Protein AF-A0A8G1VIS2-F1 (afdb_monomer)

Foldseek 3Di:
DWWWDDPPPVDPDPTGDWLDWFWDWDADPPRDIDIDTWWFAGPTPRDTTDTPDPPVVVVVVVVVVSCVVVVNDDDDDDDDPVSVPDDDDLVGTPCNVVVRGPPVDPPPDDDDD

Secondary structure (DSSP, 8-state)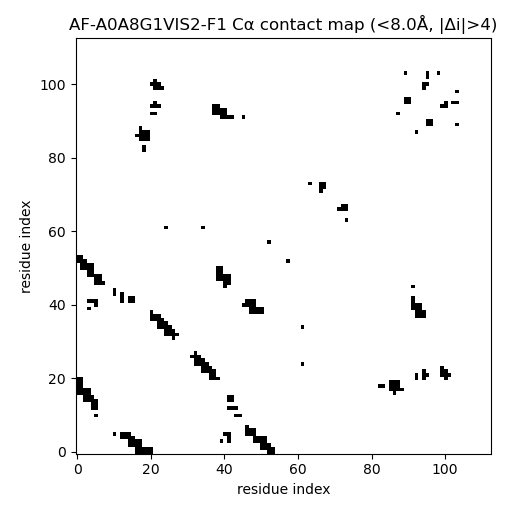:
-EEE----TT-----EEES---EEEEE-GGG-EEEEEPPEE-TTT--EE-EEE-HHHHHHHHHHHHHHHTT---PPP---GGGSS----TTTBHHHHTT--TTSS--------

Sequence (113 aa):
MGRFVCSNDSCTSTGWTSKKIAITIRLYPRDEYNARVYHQRCKKCNSLSRPFLDEDSYAERIAYRLKKWYGVDVERPVYDERKRTKPHNRELCEGCRAGRCSFAEVWDEDDNW

InterPro domains:
  IPR027377 ZAR1/RTP1-5-like, 3CxxC-type zinc finger [PF13695] (1-99)
  IPR027377 ZAR1/RTP1-5-like, 3CxxC-type zinc finger [SM01328] (1-99)

Solvent-accessible surface area (backbone atoms only — not comparable to full-atom values): 7069 Å² total; per-residue (Å²): 96,34,39,31,49,54,75,48,89,90,51,92,58,91,45,54,65,28,55,60,70,31,62,51,75,49,80,47,84,91,83,40,69,49,76,50,72,42,42,33,37,31,93,82,77,61,46,76,14,65,59,51,62,54,61,66,68,50,51,51,54,51,50,53,52,51,39,52,74,72,68,48,90,69,84,79,82,88,68,70,67,87,61,68,81,63,48,63,60,59,93,38,24,49,20,41,75,67,73,56,26,92,71,76,72,70,67,96,69,88,82,92,129

Nearest PDB structures (foldseek):
  2czo-assembly1_A  TM=2.745E-01  e=2.270E+00  Saccharomyces cerevisiae
  5i7l-assembly3_A  TM=2.816E-01  e=5.833E+00  Homo sapiens
  5i7k-assembly3_A  TM=3.052E-01  e=6.187E+00  Homo sapiens
  3tw8-assembly1_A  TM=2.824E-01  e=9.917E+00  Homo sapiens

Mean predicted aligned error: 7.77 Å

Organism: NCBI:txid1448313

Radius of gyration: 15.79 Å; Cα contacts (8 Å, |Δi|>4): 164; chains: 1; bounding box: 41×28×39 Å

Structure (mmCIF, N/CA/C/O backbone):
data_AF-A0A8G1VIS2-F1
#
_entry.id   AF-A0A8G1VIS2-F1
#
loop_
_atom_site.group_PDB
_atom_site.id
_atom_site.type_symbol
_atom_site.label_atom_id
_atom_site.label_alt_id
_atom_site.label_comp_id
_atom_site.label_asym_id
_atom_site.label_entity_id
_atom_site.label_seq_id
_atom_site.pdbx_PDB_ins_code
_atom_site.Cartn_x
_atom_site.Cartn_y
_atom_site.Cartn_z
_atom_site.occupancy
_atom_site.B_iso_or_equiv
_atom_site.auth_seq_id
_atom_site.auth_comp_id
_atom_site.auth_asym_id
_atom_site.auth_atom_id
_atom_site.pdbx_PDB_model_n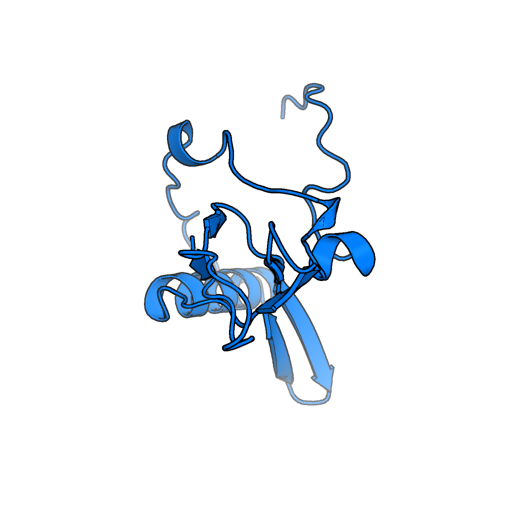um
ATOM 1 N N . MET A 1 1 ? 1.834 7.296 -0.339 1.00 75.44 1 MET A N 1
ATOM 2 C CA . MET A 1 1 ? 2.170 6.769 -1.695 1.00 75.44 1 MET A CA 1
ATOM 3 C C . MET A 1 1 ? 3.097 5.568 -1.528 1.00 75.44 1 MET A C 1
ATOM 5 O O . MET A 1 1 ? 3.396 5.244 -0.390 1.00 75.44 1 MET A O 1
ATOM 9 N N . GLY A 1 2 ? 3.540 4.885 -2.582 1.00 79.69 2 GLY A N 1
ATOM 10 C CA . GLY A 1 2 ? 4.661 3.949 -2.430 1.00 79.69 2 GLY A CA 1
ATOM 11 C C . GLY A 1 2 ? 5.383 3.642 -3.733 1.00 79.69 2 GLY A C 1
ATOM 12 O O . GLY A 1 2 ? 4.818 3.776 -4.824 1.00 79.69 2 GLY A O 1
ATOM 13 N N . ARG A 1 3 ? 6.654 3.267 -3.601 1.00 86.31 3 ARG A N 1
ATOM 14 C CA . ARG A 1 3 ? 7.540 2.880 -4.700 1.00 86.31 3 ARG A CA 1
ATOM 15 C C . ARG A 1 3 ? 7.685 1.364 -4.706 1.00 86.31 3 ARG A C 1
ATOM 17 O O . ARG A 1 3 ? 7.833 0.756 -3.662 1.00 86.31 3 ARG A O 1
ATOM 24 N N . PHE A 1 4 ? 7.658 0.755 -5.878 1.00 85.25 4 PHE A N 1
ATOM 25 C CA . PHE A 1 4 ? 7.736 -0.689 -6.061 1.00 85.25 4 PHE A CA 1
ATOM 26 C C . PHE A 1 4 ? 9.000 -1.008 -6.824 1.00 85.25 4 PHE A C 1
ATOM 28 O O . PHE A 1 4 ? 9.162 -0.545 -7.953 1.00 85.25 4 PHE A O 1
ATOM 35 N N . VAL A 1 5 ? 9.885 -1.780 -6.204 1.00 86.75 5 VAL A N 1
ATOM 36 C CA . VAL A 1 5 ? 11.123 -2.254 -6.823 1.00 86.75 5 VAL A CA 1
ATOM 37 C C . VAL A 1 5 ? 10.959 -3.733 -7.126 1.00 86.75 5 VAL A C 1
ATOM 39 O O . VAL A 1 5 ? 10.506 -4.513 -6.286 1.00 86.75 5 VAL A O 1
ATOM 42 N N . CYS A 1 6 ? 11.256 -4.111 -8.363 1.00 89.25 6 CYS A N 1
ATOM 43 C CA . CYS A 1 6 ? 11.199 -5.502 -8.775 1.00 89.25 6 CYS A CA 1
ATOM 44 C C . CYS A 1 6 ? 12.303 -6.283 -8.055 1.00 89.25 6 CYS A C 1
ATOM 46 O O . CYS A 1 6 ? 13.463 -5.921 -8.182 1.00 89.25 6 CYS A O 1
ATOM 48 N N . SER A 1 7 ? 11.950 -7.344 -7.331 1.00 87.69 7 SER A N 1
ATOM 49 C CA . SER A 1 7 ? 12.916 -8.215 -6.643 1.00 87.69 7 SER A CA 1
ATOM 50 C C . SER A 1 7 ? 13.420 -9.368 -7.517 1.00 87.69 7 SER A C 1
ATOM 52 O O . SER A 1 7 ? 14.038 -10.295 -7.014 1.00 87.69 7 SER A O 1
ATOM 54 N N . ASN A 1 8 ? 13.063 -9.380 -8.803 1.00 88.88 8 ASN A N 1
ATOM 55 C CA . ASN A 1 8 ? 13.573 -10.355 -9.758 1.00 88.88 8 ASN A CA 1
ATOM 56 C C . ASN A 1 8 ? 14.858 -9.802 -10.380 1.00 88.88 8 ASN A C 1
ATOM 58 O O . ASN A 1 8 ? 14.775 -8.872 -11.184 1.00 88.88 8 ASN A O 1
ATOM 62 N N . ASP A 1 9 ? 16.002 -10.401 -10.053 1.00 87.81 9 ASP A N 1
ATOM 63 C CA . ASP A 1 9 ? 17.330 -9.940 -10.484 1.00 87.81 9 ASP A CA 1
ATOM 64 C C . ASP A 1 9 ? 17.535 -10.020 -12.005 1.00 87.81 9 ASP A C 1
ATOM 66 O O . ASP A 1 9 ? 18.285 -9.237 -12.582 1.00 87.81 9 ASP A O 1
ATOM 70 N N . SER A 1 10 ? 16.802 -10.904 -12.693 1.00 92.38 10 SER A N 1
ATOM 71 C CA . SER A 1 10 ? 16.808 -10.973 -14.164 1.00 92.38 10 SER A CA 1
ATOM 72 C C . SER A 1 10 ? 15.998 -9.850 -14.830 1.00 92.38 10 SER A C 1
ATOM 74 O O . SER A 1 10 ? 16.060 -9.645 -16.044 1.00 92.38 10 SER A O 1
ATOM 76 N N . CYS A 1 11 ? 15.198 -9.110 -14.057 1.00 91.81 11 CYS A N 1
ATOM 77 C CA . CYS A 1 11 ? 14.310 -8.086 -14.579 1.00 91.81 11 CYS A CA 1
ATOM 78 C C . CYS A 1 11 ? 14.967 -6.706 -14.527 1.00 91.81 11 CYS A C 1
ATOM 80 O O . CYS A 1 11 ? 15.067 -6.082 -13.478 1.00 91.81 11 CYS A O 1
ATOM 82 N N . THR A 1 12 ? 15.253 -6.136 -15.697 1.00 90.81 12 THR A N 1
ATOM 83 C CA . THR A 1 12 ? 15.854 -4.794 -15.839 1.00 90.81 12 THR A CA 1
ATOM 84 C C . THR A 1 12 ? 14.891 -3.627 -15.539 1.00 90.81 12 THR A C 1
ATOM 86 O O . THR A 1 12 ? 15.050 -2.526 -16.067 1.00 90.81 12 THR A O 1
ATOM 89 N N . SER A 1 13 ? 13.813 -3.860 -14.786 1.00 88.69 13 SER A N 1
ATOM 90 C CA . SER A 1 13 ? 12.848 -2.810 -14.448 1.00 88.69 13 SER A CA 1
ATOM 91 C C . SER A 1 13 ? 13.395 -1.945 -13.321 1.00 88.69 13 SER A C 1
ATOM 93 O O . SER A 1 13 ? 13.742 -2.452 -12.262 1.00 88.69 13 SER A O 1
ATOM 95 N N . THR A 1 14 ? 13.356 -0.627 -13.499 1.00 85.75 14 THR A N 1
ATOM 96 C CA . THR A 1 14 ? 13.724 0.363 -12.469 1.00 85.75 14 THR A CA 1
ATOM 97 C C . THR A 1 14 ? 12.661 0.530 -11.374 1.00 85.75 14 THR A C 1
ATOM 99 O O . THR A 1 14 ? 12.796 1.366 -10.474 1.00 85.75 14 THR A O 1
ATOM 102 N N . GLY A 1 15 ? 11.594 -0.274 -11.433 1.00 86.50 15 GLY A N 1
ATOM 103 C CA . GLY A 1 15 ? 10.441 -0.156 -10.560 1.00 86.50 15 GLY A CA 1
ATOM 104 C C . GLY A 1 15 ? 9.426 0.876 -11.046 1.00 86.50 15 GLY A C 1
ATOM 105 O O . GLY A 1 15 ? 9.507 1.411 -12.150 1.00 86.50 15 GLY A O 1
ATOM 106 N N . TRP A 1 16 ? 8.411 1.132 -10.228 1.00 86.50 16 TRP A N 1
ATOM 107 C CA . TRP A 1 16 ? 7.390 2.139 -10.515 1.00 86.50 16 TRP A CA 1
ATOM 108 C C . TRP A 1 16 ? 6.761 2.673 -9.232 1.00 86.50 16 TRP A C 1
ATOM 110 O O . TRP A 1 16 ? 6.841 2.048 -8.179 1.00 86.50 16 TRP A O 1
ATOM 120 N N . THR A 1 17 ? 6.136 3.842 -9.297 1.00 85.69 17 THR A N 1
ATOM 121 C CA . THR A 1 17 ? 5.434 4.439 -8.158 1.00 85.69 17 THR A CA 1
ATOM 122 C C . THR A 1 17 ? 3.929 4.269 -8.308 1.00 85.69 17 THR A C 1
ATOM 124 O O . THR A 1 17 ? 3.371 4.468 -9.387 1.00 85.69 17 THR A O 1
ATOM 127 N N . SER A 1 18 ? 3.258 3.918 -7.212 1.00 82.75 18 SER A N 1
ATOM 128 C CA . SER A 1 18 ? 1.801 3.967 -7.120 1.00 82.75 18 SER A CA 1
ATOM 129 C C . SER A 1 18 ? 1.394 5.033 -6.118 1.00 82.75 18 SER A C 1
ATOM 131 O O . SER A 1 18 ? 1.870 5.064 -4.978 1.00 82.75 18 SER A O 1
ATOM 133 N N . LYS A 1 19 ? 0.440 5.878 -6.502 1.00 79.50 19 LYS A N 1
ATOM 134 C CA . LYS A 1 19 ? -0.197 6.791 -5.546 1.00 79.50 19 LYS A CA 1
ATOM 135 C C . LYS A 1 19 ? -1.242 6.082 -4.681 1.00 79.50 19 LYS A C 1
ATOM 137 O O . LYS A 1 19 ? -1.629 6.617 -3.645 1.00 79.50 19 LYS A O 1
ATOM 142 N N . LYS A 1 20 ? -1.642 4.855 -5.044 1.00 80.25 20 LYS A N 1
ATOM 143 C CA . LYS A 1 20 ? -2.638 4.055 -4.316 1.00 80.25 20 LYS A CA 1
ATOM 144 C C . LYS A 1 20 ? -2.109 2.661 -3.983 1.00 80.25 20 LYS A C 1
ATOM 146 O O . LYS A 1 20 ? -1.709 1.902 -4.867 1.00 80.25 20 LYS A O 1
ATOM 151 N N . ILE A 1 21 ? -2.161 2.316 -2.704 1.00 82.94 21 ILE A N 1
A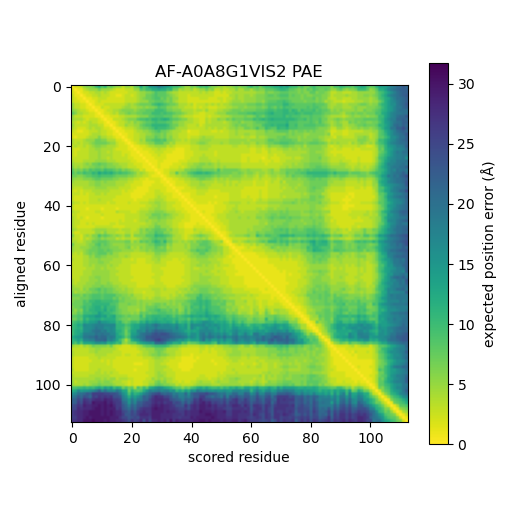TOM 152 C CA . ILE A 1 21 ? -1.864 0.977 -2.195 1.00 82.94 21 ILE A CA 1
ATOM 153 C C . ILE A 1 21 ? -3.036 0.595 -1.311 1.00 82.94 21 ILE A C 1
ATOM 155 O O . ILE A 1 21 ? -3.431 1.368 -0.434 1.00 82.94 21 ILE A O 1
ATOM 159 N N . ALA A 1 22 ? -3.642 -0.549 -1.611 1.00 88.00 22 ALA A N 1
ATOM 160 C CA . ALA A 1 22 ? -4.764 -1.040 -0.838 1.00 88.00 22 ALA A CA 1
ATOM 161 C C . ALA A 1 22 ? -4.287 -1.438 0.562 1.00 88.00 22 ALA A C 1
ATOM 163 O O . ALA A 1 22 ? -3.190 -1.978 0.728 1.00 88.00 22 ALA A O 1
ATOM 164 N N . ILE A 1 23 ? -5.135 -1.173 1.552 1.00 89.44 23 ILE A N 1
ATOM 165 C CA . ILE A 1 23 ? -4.945 -1.596 2.935 1.00 89.44 23 ILE A CA 1
ATOM 166 C C . ILE A 1 23 ? -6.260 -2.215 3.387 1.00 89.44 23 ILE A C 1
ATOM 168 O O . ILE A 1 23 ? -7.308 -1.576 3.258 1.00 89.44 23 ILE A O 1
ATOM 172 N N . THR A 1 24 ? -6.197 -3.417 3.945 1.00 91.50 24 THR A N 1
ATOM 173 C CA . THR A 1 24 ? -7.304 -4.004 4.702 1.00 91.50 24 THR A CA 1
ATOM 174 C C . THR A 1 24 ? -6.907 -4.048 6.163 1.00 91.50 24 THR A C 1
ATOM 176 O O . THR A 1 24 ? -5.840 -4.556 6.493 1.00 91.50 24 THR A O 1
ATOM 179 N N . ILE A 1 25 ? -7.774 -3.524 7.020 1.00 92.00 25 ILE A N 1
ATOM 180 C CA . ILE A 1 25 ? -7.669 -3.685 8.466 1.00 92.00 25 ILE A CA 1
ATOM 181 C C . ILE A 1 25 ? -8.717 -4.726 8.843 1.00 92.00 25 ILE A C 1
ATOM 183 O O . ILE A 1 25 ? -9.839 -4.667 8.337 1.00 92.00 25 ILE A O 1
ATOM 187 N N . ARG A 1 26 ? -8.350 -5.705 9.666 1.00 92.75 26 ARG A N 1
ATOM 188 C CA . ARG A 1 26 ? -9.290 -6.674 10.230 1.00 92.75 26 ARG A CA 1
ATOM 189 C C . ARG A 1 26 ? -9.171 -6.633 11.741 1.00 92.75 26 ARG A C 1
ATOM 191 O O . ARG A 1 26 ? -8.075 -6.822 12.261 1.00 92.75 26 ARG A O 1
ATOM 198 N N . LEU A 1 27 ? -10.300 -6.392 12.394 1.00 90.38 27 LEU A N 1
ATOM 199 C CA . LEU A 1 27 ? -10.447 -6.483 13.838 1.00 90.38 27 LEU A CA 1
ATOM 200 C C . LEU A 1 27 ? -10.777 -7.929 14.233 1.00 90.38 27 LEU A C 1
ATOM 202 O O . LEU A 1 27 ? -11.496 -8.630 13.513 1.00 90.38 27 LEU A O 1
ATOM 206 N N . TYR A 1 28 ? -10.242 -8.356 15.364 1.00 91.81 28 TYR A N 1
ATOM 207 C CA . TYR A 1 28 ? -10.464 -9.642 16.008 1.00 91.81 28 TYR A CA 1
ATOM 208 C C . TYR A 1 28 ? -11.022 -9.410 17.422 1.00 91.81 28 TYR A C 1
ATOM 210 O O . TYR A 1 28 ? -10.992 -8.281 17.919 1.00 91.81 28 TYR A O 1
ATOM 218 N N . PRO A 1 29 ? -11.557 -10.451 18.087 1.00 92.81 29 PRO A N 1
ATOM 219 C CA . PRO A 1 29 ? -11.931 -10.348 19.493 1.00 92.81 29 PRO A CA 1
ATOM 220 C C . PRO A 1 29 ? -10.772 -9.825 20.355 1.00 92.81 29 PRO A C 1
ATOM 222 O O . PRO A 1 29 ? -9.613 -10.088 20.043 1.00 92.81 29 PRO A O 1
ATOM 225 N N . ARG A 1 30 ? -11.099 -9.147 21.464 1.00 90.69 30 ARG A N 1
ATOM 226 C CA . ARG A 1 30 ? -10.135 -8.523 22.399 1.00 90.69 30 ARG A CA 1
ATOM 227 C C . ARG A 1 30 ? -9.353 -7.332 21.829 1.00 90.69 30 ARG A C 1
ATOM 229 O O . ARG A 1 30 ? -8.234 -7.081 22.262 1.00 90.69 30 ARG A O 1
ATOM 236 N N . ASP A 1 31 ? -9.941 -6.615 20.873 1.00 86.44 31 ASP A N 1
ATOM 237 C CA . ASP A 1 31 ? -9.365 -5.402 20.273 1.00 86.44 31 ASP A CA 1
ATOM 238 C C . ASP A 1 31 ? -8.013 -5.620 19.570 1.00 86.44 31 ASP A C 1
ATOM 240 O O . ASP A 1 31 ? -7.249 -4.686 19.317 1.00 86.44 31 ASP A O 1
ATOM 244 N N . GLU A 1 32 ? -7.724 -6.863 19.188 1.00 91.31 32 GLU A N 1
ATOM 245 C CA . GLU A 1 32 ? -6.572 -7.186 18.358 1.00 91.31 32 GLU A CA 1
ATOM 246 C C . GLU A 1 32 ? -6.888 -6.892 16.891 1.00 91.31 32 GLU A C 1
ATOM 248 O O . GLU A 1 32 ? -7.973 -7.195 16.393 1.00 91.31 32 GLU A O 1
ATOM 253 N N . TYR A 1 33 ? -5.936 -6.330 16.149 1.00 91.19 33 TYR A N 1
ATOM 254 C CA . TYR A 1 33 ? -6.118 -6.063 14.727 1.00 91.19 33 TYR A CA 1
ATOM 255 C C . TYR A 1 33 ? -4.891 -6.449 13.914 1.00 91.19 33 TYR A C 1
ATOM 257 O O . TYR A 1 33 ? -3.757 -6.423 14.389 1.00 91.19 33 TYR A O 1
ATOM 265 N N . ASN A 1 34 ? -5.117 -6.754 12.637 1.00 93.12 34 ASN A N 1
ATOM 266 C CA . ASN A 1 34 ? -4.051 -6.746 11.648 1.00 93.12 34 ASN A CA 1
ATOM 267 C C . ASN A 1 34 ? -4.327 -5.701 10.567 1.00 93.12 34 ASN A C 1
ATOM 269 O O . ASN A 1 34 ? -5.473 -5.410 10.224 1.00 93.12 34 ASN A O 1
ATOM 273 N N . ALA A 1 35 ? -3.252 -5.134 10.027 1.00 91.25 35 ALA A N 1
ATOM 274 C CA . ALA A 1 35 ? -3.301 -4.258 8.871 1.00 91.25 35 ALA A CA 1
ATOM 275 C C . ALA A 1 35 ? -2.485 -4.893 7.744 1.00 91.25 35 ALA A C 1
ATOM 277 O O . ALA A 1 35 ? -1.259 -4.970 7.796 1.00 91.25 35 ALA A O 1
ATOM 278 N N . ARG A 1 36 ? -3.172 -5.368 6.706 1.00 91.56 36 ARG A N 1
ATOM 279 C CA . ARG A 1 36 ? -2.540 -5.894 5.496 1.00 91.56 36 ARG A CA 1
ATOM 280 C C . ARG A 1 36 ? -2.372 -4.770 4.488 1.00 91.56 36 ARG A C 1
ATOM 282 O O . ARG A 1 36 ? -3.363 -4.267 3.958 1.00 91.56 36 ARG A O 1
ATOM 289 N N . VAL A 1 37 ? -1.124 -4.447 4.164 1.00 90.06 37 VAL A N 1
ATOM 290 C CA . VAL A 1 37 ? -0.777 -3.603 3.018 1.00 90.06 37 VAL A CA 1
ATOM 291 C C . VAL A 1 37 ? -0.514 -4.496 1.809 1.00 90.06 37 VAL A C 1
ATOM 293 O O . VAL A 1 37 ? 0.283 -5.429 1.874 1.00 90.06 37 VAL A O 1
ATOM 296 N N . TYR A 1 38 ? -1.214 -4.243 0.706 1.00 90.56 38 TYR A N 1
ATOM 297 C CA . TYR A 1 38 ? -1.128 -5.098 -0.475 1.00 90.56 38 TYR A CA 1
ATOM 298 C C . TYR A 1 38 ? 0.125 -4.814 -1.305 1.00 90.56 38 TYR A C 1
ATOM 300 O O . TYR A 1 38 ? 0.494 -3.662 -1.546 1.00 90.56 38 TYR A O 1
ATOM 308 N N . HIS A 1 39 ? 0.739 -5.887 -1.797 1.00 92.00 39 HIS A N 1
ATOM 309 C CA . HIS A 1 39 ? 1.825 -5.823 -2.766 1.00 92.00 39 HIS A CA 1
ATOM 310 C C . HIS A 1 39 ? 1.326 -5.384 -4.148 1.00 92.00 39 HIS A C 1
ATOM 312 O O . HIS A 1 39 ? 0.122 -5.318 -4.424 1.00 92.00 39 HIS A O 1
ATOM 318 N N . GLN A 1 40 ? 2.274 -5.074 -5.025 1.00 90.44 40 GLN A N 1
ATOM 319 C CA . GLN A 1 40 ? 2.001 -4.825 -6.435 1.00 90.44 40 GLN A CA 1
ATOM 320 C C . GLN A 1 40 ? 2.902 -5.697 -7.301 1.00 90.44 40 GLN A C 1
ATOM 322 O O . GLN A 1 40 ? 3.882 -6.260 -6.821 1.00 90.44 40 GLN A O 1
ATOM 327 N N . ARG A 1 41 ? 2.599 -5.782 -8.591 1.00 92.69 41 ARG A N 1
ATOM 328 C CA . ARG A 1 41 ? 3.404 -6.509 -9.568 1.00 92.69 41 ARG A CA 1
ATOM 329 C C . ARG A 1 41 ? 4.308 -5.587 -10.368 1.00 92.69 41 ARG A C 1
ATOM 331 O O . ARG A 1 41 ? 4.004 -4.415 -10.598 1.00 92.69 41 ARG A O 1
ATOM 338 N N . CYS A 1 42 ? 5.445 -6.120 -10.796 1.00 91.38 42 CYS A N 1
ATOM 339 C CA . CYS A 1 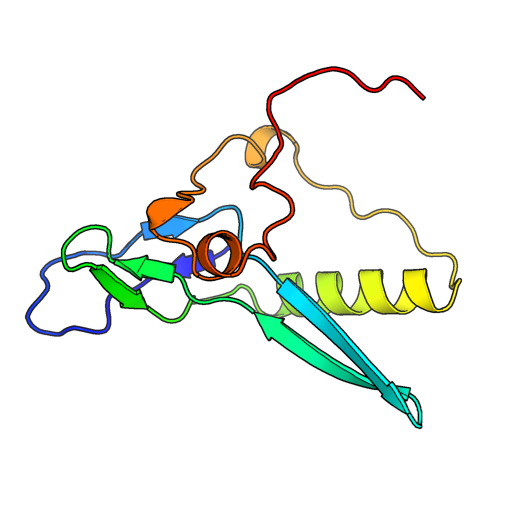42 ? 6.335 -5.439 -11.723 1.00 91.38 42 CYS A CA 1
ATOM 340 C C . CYS A 1 42 ? 5.632 -5.216 -13.072 1.00 91.38 42 CYS A C 1
ATOM 342 O O . CYS A 1 42 ? 5.065 -6.150 -13.631 1.00 91.38 42 CYS A O 1
ATOM 344 N N . LYS A 1 43 ? 5.745 -4.010 -13.643 1.00 89.94 43 LYS A N 1
ATOM 345 C CA . LYS A 1 43 ? 5.219 -3.698 -14.985 1.00 89.94 43 LYS A CA 1
ATOM 346 C C . LYS A 1 43 ? 5.840 -4.546 -16.102 1.00 89.94 43 LYS A C 1
ATOM 348 O O . LYS A 1 43 ? 5.208 -4.721 -17.132 1.00 89.94 43 LYS A O 1
ATOM 353 N N . LYS A 1 44 ? 7.082 -5.017 -15.922 1.00 91.56 44 LYS A N 1
ATOM 354 C CA . LYS A 1 44 ? 7.854 -5.713 -16.964 1.00 91.56 44 LYS A CA 1
ATOM 355 C C . LYS A 1 44 ? 7.722 -7.232 -16.887 1.00 91.56 44 LYS A C 1
ATOM 357 O O . LYS A 1 44 ? 7.383 -7.855 -17.880 1.00 91.56 44 LYS A O 1
ATOM 362 N N . CYS A 1 45 ? 8.008 -7.827 -15.729 1.00 92.94 45 CYS A N 1
ATOM 363 C CA . CYS A 1 45 ? 8.022 -9.288 -15.573 1.00 92.94 45 CYS A CA 1
ATOM 364 C C . CYS A 1 45 ? 6.849 -9.837 -14.751 1.00 92.94 45 CYS A C 1
ATOM 366 O O . CYS A 1 45 ? 6.790 -11.036 -14.501 1.00 92.94 45 CYS A O 1
ATOM 368 N N . ASN A 1 46 ? 5.934 -8.973 -14.291 1.00 92.38 46 ASN A N 1
ATOM 369 C CA . ASN A 1 46 ? 4.750 -9.350 -13.514 1.00 92.38 46 ASN A CA 1
ATOM 370 C C . ASN A 1 46 ? 5.037 -10.090 -12.184 1.00 92.38 46 ASN A C 1
ATOM 372 O O . ASN A 1 46 ? 4.114 -10.599 -11.533 1.00 92.38 46 ASN A O 1
ATOM 376 N N . SER A 1 47 ? 6.302 -10.123 -11.748 1.00 92.94 47 SER A N 1
ATOM 377 C CA . SER A 1 47 ? 6.694 -10.666 -10.450 1.00 92.94 47 SER A CA 1
ATOM 378 C C . SER A 1 47 ? 6.111 -9.823 -9.318 1.00 92.94 47 SER A C 1
ATOM 380 O O . SER A 1 47 ? 5.895 -8.615 -9.464 1.00 92.94 47 SER A O 1
ATOM 382 N N . LEU A 1 48 ? 5.860 -10.464 -8.178 1.00 92.50 48 LEU A N 1
ATOM 383 C CA . LEU A 1 48 ? 5.398 -9.773 -6.984 1.00 92.50 48 LEU A CA 1
ATOM 384 C C . LEU A 1 48 ? 6.507 -8.854 -6.451 1.00 92.50 48 LEU A C 1
ATOM 386 O O . LEU A 1 48 ? 7.670 -9.238 -6.400 1.00 92.50 48 LEU A O 1
ATOM 390 N N . SER A 1 49 ? 6.137 -7.641 -6.061 1.00 88.50 49 SER A N 1
ATOM 391 C CA . SER A 1 49 ? 7.028 -6.608 -5.544 1.00 88.50 49 SER A CA 1
ATOM 392 C C . SER A 1 49 ? 6.439 -6.027 -4.263 1.00 88.50 49 SER A C 1
ATOM 394 O O . SER A 1 49 ? 5.287 -5.570 -4.220 1.00 88.50 49 SER A O 1
ATOM 396 N N . ARG A 1 50 ? 7.245 -6.049 -3.200 1.00 84.62 50 ARG A N 1
ATOM 397 C CA . ARG A 1 50 ? 6.903 -5.397 -1.939 1.00 84.62 50 ARG A CA 1
ATOM 398 C C . ARG A 1 50 ? 7.046 -3.877 -2.108 1.00 84.62 50 ARG A C 1
ATOM 400 O O . ARG A 1 50 ? 8.065 -3.426 -2.636 1.00 84.62 50 ARG A O 1
ATOM 407 N N . PRO A 1 51 ? 6.058 -3.076 -1.675 1.00 82.00 51 PRO A N 1
ATOM 408 C CA . PRO A 1 51 ? 6.210 -1.632 -1.666 1.00 82.00 51 PRO A CA 1
ATOM 409 C C . PRO A 1 51 ? 7.305 -1.200 -0.696 1.00 82.00 51 PRO A C 1
ATOM 411 O O . PRO A 1 51 ? 7.335 -1.642 0.450 1.00 82.00 51 PRO A O 1
ATOM 414 N N . PHE A 1 52 ? 8.104 -0.238 -1.130 1.00 84.00 52 PHE A N 1
ATOM 415 C CA . PHE A 1 52 ? 8.746 0.727 -0.258 1.00 84.00 52 PHE A CA 1
ATOM 416 C C . PHE A 1 52 ? 7.716 1.810 0.087 1.00 84.00 52 PHE A C 1
ATOM 418 O O . PHE A 1 52 ? 7.227 2.534 -0.795 1.00 84.00 52 PHE A O 1
ATOM 425 N N . LEU A 1 53 ? 7.316 1.839 1.355 1.00 80.88 53 LEU A N 1
ATOM 426 C CA . LEU A 1 53 ? 6.295 2.733 1.886 1.00 80.88 53 LEU A CA 1
ATOM 427 C C . LEU A 1 53 ? 6.954 3.885 2.635 1.00 80.88 53 LEU A C 1
ATOM 429 O O . LEU A 1 53 ? 8.044 3.745 3.172 1.00 80.88 53 LEU A O 1
ATOM 433 N N . ASP A 1 54 ? 6.241 4.999 2.684 1.00 79.19 54 ASP A N 1
ATOM 434 C CA . ASP A 1 54 ? 6.427 5.992 3.734 1.00 79.19 54 ASP A CA 1
ATOM 435 C C . ASP A 1 54 ? 5.727 5.442 4.987 1.00 79.19 54 ASP A C 1
ATOM 437 O O . ASP A 1 54 ? 4.495 5.357 5.012 1.00 79.19 54 ASP A O 1
ATOM 441 N N . GLU A 1 55 ? 6.508 4.927 5.938 1.00 78.81 55 GLU A N 1
ATOM 442 C CA . GLU A 1 55 ? 5.995 4.185 7.094 1.00 78.81 55 GLU A CA 1
ATOM 443 C C . GLU A 1 55 ? 5.075 5.048 7.960 1.00 78.81 55 GLU A C 1
ATOM 445 O O . GLU A 1 55 ? 3.961 4.609 8.263 1.00 78.81 55 GLU A O 1
ATOM 450 N N . ASP A 1 56 ? 5.469 6.293 8.235 1.00 81.81 56 ASP A N 1
ATOM 451 C CA . ASP A 1 56 ? 4.687 7.250 9.023 1.00 81.81 56 ASP A CA 1
ATOM 452 C C . ASP A 1 56 ? 3.337 7.526 8.354 1.00 81.81 56 ASP A C 1
ATOM 454 O O . ASP A 1 56 ? 2.277 7.367 8.966 1.00 81.81 56 ASP A O 1
ATOM 458 N N . SER A 1 57 ? 3.340 7.790 7.042 1.00 81.75 57 SER A N 1
ATOM 459 C CA . SER A 1 57 ? 2.101 8.018 6.288 1.00 81.75 57 SER A CA 1
ATOM 460 C C . SER A 1 57 ? 1.145 6.815 6.325 1.00 81.75 57 SER A C 1
ATOM 462 O O . SER A 1 57 ? -0.079 6.983 6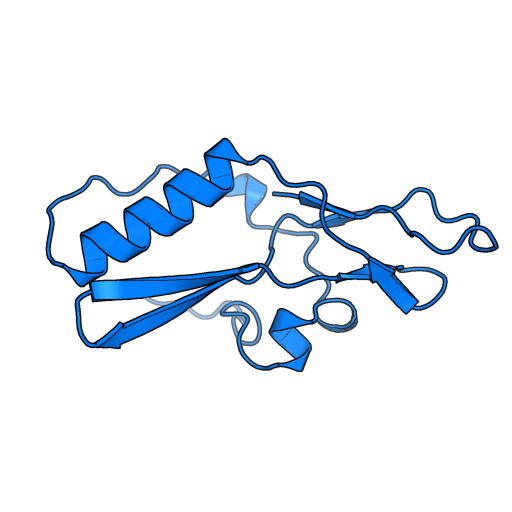.284 1.00 81.75 57 SER A O 1
ATOM 464 N N . TYR A 1 58 ? 1.655 5.580 6.366 1.00 82.12 58 TYR A N 1
ATOM 465 C CA . TYR A 1 58 ? 0.800 4.387 6.446 1.00 82.12 58 TYR A CA 1
ATOM 466 C C . TYR A 1 58 ? 0.327 4.102 7.865 1.00 82.12 58 TYR A C 1
ATOM 468 O O . TYR A 1 58 ? -0.845 3.748 8.032 1.00 82.12 58 TYR A O 1
ATOM 476 N N . ALA A 1 59 ? 1.190 4.293 8.861 1.00 87.56 59 ALA A N 1
ATOM 477 C CA . ALA A 1 59 ? 0.834 4.186 10.268 1.00 87.56 59 ALA A CA 1
ATOM 478 C C . ALA A 1 59 ? -0.296 5.165 10.616 1.00 87.56 59 ALA A C 1
ATOM 480 O O . ALA A 1 59 ? -1.325 4.746 11.146 1.00 87.56 59 ALA A O 1
ATOM 481 N N . GLU A 1 60 ? -0.190 6.430 10.198 1.00 88.50 60 GLU A N 1
ATOM 482 C CA . GLU A 1 60 ? -1.227 7.446 10.409 1.00 88.50 60 GLU A CA 1
ATOM 483 C C . GLU A 1 60 ? -2.559 7.083 9.746 1.00 88.50 60 GLU A C 1
ATOM 485 O O . GLU A 1 60 ? -3.626 7.255 10.336 1.00 88.50 60 GLU A O 1
ATOM 490 N N . ARG A 1 61 ? -2.535 6.526 8.528 1.00 86.62 61 ARG A N 1
ATOM 491 C CA . ARG A 1 61 ? -3.761 6.101 7.827 1.00 86.62 61 ARG A CA 1
ATOM 492 C C . ARG A 1 61 ? -4.448 4.930 8.521 1.00 86.62 61 ARG A C 1
ATOM 494 O O . ARG A 1 61 ? -5.678 4.862 8.502 1.00 86.62 61 ARG A O 1
ATOM 501 N N . ILE A 1 62 ? -3.677 4.007 9.096 1.00 89.19 62 ILE A N 1
ATOM 502 C CA . ILE A 1 62 ? -4.211 2.901 9.899 1.00 89.19 62 ILE A CA 1
ATOM 503 C C . ILE A 1 62 ? -4.790 3.455 11.203 1.00 89.19 62 ILE A C 1
ATOM 505 O O . ILE A 1 62 ? -5.955 3.195 11.498 1.00 89.19 62 ILE A O 1
ATOM 509 N N . ALA A 1 63 ? -4.028 4.283 11.921 1.00 91.56 63 ALA A N 1
ATOM 510 C CA . ALA A 1 63 ? -4.452 4.905 13.171 1.00 91.56 63 ALA A CA 1
ATOM 511 C C . ALA A 1 63 ? -5.731 5.737 12.997 1.00 91.56 63 ALA A C 1
ATOM 513 O O . ALA A 1 63 ? -6.664 5.593 13.781 1.00 91.56 63 ALA A O 1
ATOM 514 N N . TYR A 1 64 ? -5.823 6.550 11.941 1.00 90.81 64 TYR A N 1
ATOM 515 C CA . TYR A 1 64 ? -7.020 7.327 11.616 1.00 90.81 64 TYR A CA 1
ATOM 516 C C . TYR A 1 64 ? -8.259 6.439 11.436 1.00 90.81 64 TYR A C 1
ATOM 518 O O . TYR A 1 64 ? -9.315 6.725 11.998 1.00 90.81 64 TYR A O 1
ATOM 526 N N . ARG A 1 65 ? -8.136 5.336 10.683 1.00 89.69 65 ARG A N 1
ATOM 527 C CA . ARG A 1 65 ? -9.248 4.399 10.447 1.00 89.69 65 ARG A CA 1
ATOM 528 C C . ARG A 1 65 ? -9.684 3.695 11.726 1.00 89.69 65 ARG A C 1
ATOM 530 O O . ARG A 1 65 ? -10.882 3.577 11.949 1.00 89.69 65 ARG A O 1
ATOM 537 N N . LEU A 1 66 ? -8.732 3.275 12.560 1.00 91.69 66 LEU A N 1
ATOM 538 C CA . LEU A 1 66 ? -9.026 2.676 13.862 1.00 91.69 66 LEU A CA 1
ATOM 539 C C . LEU A 1 66 ? -9.752 3.676 14.767 1.00 91.69 66 LEU A C 1
ATOM 541 O O . LEU A 1 66 ? -10.827 3.371 15.265 1.00 91.69 66 LEU A O 1
ATOM 545 N N . LYS A 1 67 ? -9.235 4.902 14.905 1.00 90.94 67 LYS A N 1
ATOM 546 C CA . LYS A 1 67 ? -9.885 5.965 15.689 1.00 90.94 67 LYS A CA 1
ATOM 547 C C . LYS A 1 67 ? -11.322 6.218 15.223 1.00 90.94 67 LYS A C 1
ATOM 549 O O . LYS A 1 67 ? -12.226 6.246 16.051 1.00 90.94 67 LYS A O 1
ATOM 554 N N . LYS A 1 68 ? -11.554 6.304 13.906 1.00 89.38 68 LYS A N 1
ATOM 555 C CA . LYS A 1 68 ? -12.908 6.434 13.342 1.00 89.38 68 LYS A CA 1
ATOM 556 C C . LYS A 1 68 ? -13.804 5.226 13.633 1.00 89.38 68 LYS A C 1
ATOM 558 O O . LYS A 1 68 ? -14.972 5.431 13.938 1.00 89.38 68 LYS A O 1
ATOM 563 N N . TRP A 1 69 ? -13.293 3.994 13.572 1.00 88.25 69 TRP A N 1
ATOM 564 C CA . TRP A 1 69 ? -14.064 2.794 13.936 1.00 88.25 69 TRP A CA 1
ATOM 565 C C . TRP A 1 69 ? -14.525 2.797 15.394 1.00 88.25 69 TRP A C 1
ATOM 567 O O . TRP A 1 69 ? -15.645 2.380 15.667 1.00 88.25 69 TRP A O 1
ATOM 577 N N . TYR A 1 70 ? -13.698 3.308 16.304 1.00 89.56 70 TYR A N 1
ATOM 578 C CA . TYR A 1 70 ? -14.035 3.436 17.724 1.00 89.56 70 TYR A CA 1
ATOM 579 C C . TYR A 1 70 ? -14.784 4.736 18.066 1.00 89.56 70 TYR A C 1
ATOM 581 O O . TYR A 1 70 ? -14.953 5.050 19.240 1.00 89.56 70 TYR A O 1
ATOM 589 N N . GLY A 1 71 ? -15.226 5.512 17.069 1.00 90.31 71 GLY A N 1
ATOM 590 C CA . GLY A 1 71 ? -15.993 6.741 17.297 1.00 90.31 71 GLY A CA 1
ATOM 591 C C . GLY A 1 71 ? -15.193 7.888 17.922 1.00 90.31 71 GLY A C 1
ATOM 592 O O . GLY A 1 71 ? -15.785 8.841 18.418 1.00 90.31 71 GLY A O 1
ATOM 593 N N . VAL A 1 72 ? -13.858 7.823 17.899 1.00 94.31 72 VAL A N 1
ATOM 594 C CA . VAL A 1 72 ? -13.004 8.917 18.373 1.00 94.31 72 VAL A CA 1
ATOM 595 C C . VAL A 1 72 ? -13.110 10.077 17.390 1.00 94.31 72 VAL A C 1
ATOM 597 O O . VAL A 1 72 ? -12.893 9.902 16.182 1.00 94.31 72 VAL A O 1
ATOM 600 N N . ASP A 1 73 ? -13.408 11.267 17.908 1.00 92.44 73 ASP A N 1
ATOM 601 C CA . ASP A 1 73 ? -13.404 12.464 17.084 1.00 92.44 73 ASP A CA 1
ATOM 602 C C . ASP A 1 73 ? -11.970 12.816 16.677 1.00 92.44 73 ASP A C 1
ATOM 604 O O . ASP A 1 73 ? -11.064 12.957 17.497 1.00 92.44 73 ASP A O 1
ATOM 608 N N . VAL A 1 74 ? -11.760 12.873 15.368 1.00 91.19 74 VAL A N 1
ATOM 609 C CA . VAL A 1 74 ? -10.464 13.135 14.751 1.00 91.19 74 VAL A CA 1
ATOM 610 C C . VAL A 1 74 ? -10.687 13.919 13.476 1.00 91.19 74 VAL A C 1
ATOM 612 O O . VAL A 1 74 ? -11.554 13.571 12.657 1.00 91.19 74 VAL A O 1
ATOM 615 N N . GLU A 1 75 ? -9.857 14.938 13.292 1.00 89.12 75 GLU A N 1
ATOM 616 C CA . GLU A 1 75 ? -9.851 15.754 12.089 1.00 89.12 75 GLU A CA 1
ATOM 617 C C . GLU A 1 75 ? -9.567 14.901 10.851 1.00 89.12 75 GLU A C 1
ATOM 619 O O . GLU A 1 75 ? -8.789 13.938 10.869 1.00 89.12 75 GLU A O 1
ATOM 624 N N . ARG A 1 76 ? -10.238 15.235 9.746 1.00 81.50 76 ARG A N 1
ATOM 625 C CA . ARG A 1 76 ? -10.014 14.570 8.465 1.00 81.50 76 ARG A CA 1
ATOM 626 C C . ARG A 1 76 ? -8.639 14.991 7.937 1.00 81.50 76 ARG A C 1
ATOM 628 O O . ARG A 1 76 ? -8.428 16.185 7.743 1.00 81.50 76 ARG A O 1
ATOM 635 N N . PRO A 1 77 ? -7.731 14.047 7.630 1.00 79.56 77 PRO A N 1
ATOM 636 C CA . PRO A 1 77 ? -6.441 14.405 7.070 1.00 79.56 77 PRO A CA 1
ATOM 637 C C . PRO A 1 77 ? -6.628 15.141 5.743 1.00 79.56 77 PRO A C 1
ATOM 639 O O . PRO A 1 77 ? -7.375 14.687 4.866 1.00 79.56 77 PRO A O 1
ATOM 642 N N . VAL A 1 78 ? -5.938 16.269 5.596 1.00 75.06 78 VAL A N 1
ATOM 643 C CA . VAL A 1 78 ? -5.932 17.039 4.354 1.00 75.06 78 VAL A CA 1
ATOM 644 C C . VAL A 1 78 ? -5.038 16.313 3.357 1.00 75.06 78 VAL A C 1
ATOM 646 O O . VAL A 1 78 ? -3.825 16.207 3.528 1.00 75.06 78 VAL A O 1
ATOM 649 N N . TYR A 1 79 ? -5.648 15.778 2.304 1.00 68.56 79 TYR A N 1
ATOM 650 C CA . TYR A 1 79 ? -4.923 15.140 1.215 1.00 68.56 79 TYR A CA 1
ATOM 651 C C . TYR A 1 79 ? -4.890 16.076 0.015 1.00 68.56 79 TYR A C 1
ATOM 653 O O . TYR A 1 79 ? -5.931 16.549 -0.424 1.00 68.56 79 TYR A O 1
ATOM 661 N N . ASP A 1 80 ? -3.708 16.274 -0.560 1.00 66.69 80 ASP A N 1
ATOM 662 C CA . ASP A 1 80 ? -3.559 16.999 -1.819 1.00 66.69 80 ASP A CA 1
ATOM 663 C C . ASP A 1 80 ? -4.323 16.270 -2.941 1.00 66.69 80 ASP A C 1
ATOM 665 O O . ASP A 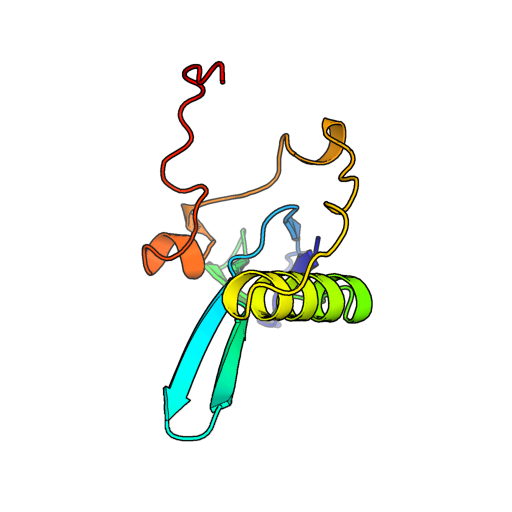1 80 ? -3.947 15.176 -3.381 1.00 66.69 80 ASP A O 1
ATOM 669 N N . GLU A 1 81 ? -5.422 16.870 -3.391 1.00 61.19 81 GLU A N 1
ATOM 670 C CA . GLU A 1 81 ? -6.316 16.294 -4.396 1.00 61.19 81 GLU A CA 1
ATOM 671 C C . GLU A 1 81 ? -5.638 16.142 -5.758 1.00 61.19 81 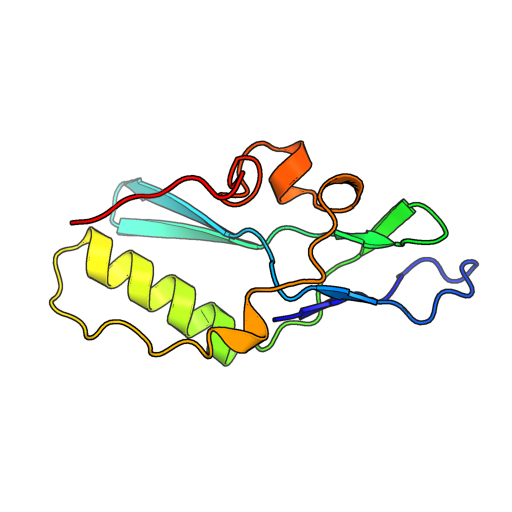GLU A C 1
ATOM 673 O O . GLU A 1 81 ? -5.890 15.166 -6.468 1.00 61.19 81 GLU A O 1
ATOM 678 N N . ARG A 1 82 ? -4.652 16.995 -6.072 1.00 59.44 82 ARG A N 1
ATOM 679 C CA . ARG A 1 82 ? -3.827 16.882 -7.288 1.00 59.44 82 ARG A CA 1
ATOM 680 C C . ARG A 1 82 ? -2.957 15.621 -7.260 1.00 59.44 82 ARG A C 1
ATOM 682 O O . ARG A 1 82 ? -2.462 15.159 -8.289 1.00 59.44 82 ARG A O 1
ATOM 689 N N . LYS A 1 83 ? -2.778 15.003 -6.084 1.00 57.44 83 LYS A N 1
ATOM 690 C CA . LYS A 1 83 ? -2.109 13.703 -5.924 1.00 57.44 83 LYS A CA 1
ATOM 691 C C . LYS A 1 83 ? -3.064 12.508 -6.042 1.00 57.44 83 LYS A C 1
ATOM 693 O O . LYS A 1 83 ? -2.585 11.376 -6.009 1.00 57.44 83 LYS A O 1
ATOM 698 N N . ARG A 1 84 ? -4.375 12.690 -6.240 1.00 57.34 84 ARG A N 1
ATOM 699 C CA . ARG A 1 84 ? -5.326 11.568 -6.404 1.00 57.34 84 ARG A CA 1
ATOM 700 C C . ARG A 1 84 ? -5.339 10.968 -7.815 1.00 57.34 84 ARG A C 1
ATOM 702 O O . ARG A 1 84 ? -5.642 9.781 -7.971 1.00 57.34 84 ARG A O 1
ATOM 709 N N . THR A 1 85 ? -4.935 11.730 -8.825 1.00 54.22 85 THR A N 1
ATOM 710 C CA . THR A 1 85 ? -5.167 11.447 -10.252 1.00 54.22 85 THR A CA 1
ATOM 711 C C . THR A 1 85 ? -4.041 10.657 -10.956 1.00 54.22 85 THR A C 1
ATOM 713 O O . THR A 1 85 ? -3.610 11.024 -12.039 1.00 54.22 85 THR A O 1
ATOM 716 N N . LYS A 1 86 ? -3.650 9.488 -10.394 1.00 62.78 86 LYS A N 1
ATOM 717 C CA . LYS A 1 86 ? -2.767 8.408 -10.964 1.00 62.78 86 LYS A CA 1
ATOM 718 C C . LYS A 1 86 ? -1.235 8.552 -10.699 1.00 62.78 86 LYS A C 1
ATOM 720 O O . LYS A 1 86 ? -0.784 9.654 -10.386 1.00 62.78 86 LYS A O 1
ATOM 725 N N . PRO A 1 87 ? -0.414 7.458 -10.715 1.00 71.31 87 PRO A N 1
ATOM 726 C CA . PRO A 1 87 ? -0.659 6.085 -11.191 1.00 71.31 87 PRO A CA 1
ATOM 727 C C . PRO A 1 87 ? -1.242 5.167 -10.118 1.00 71.31 87 PRO A C 1
ATOM 729 O O . PRO A 1 87 ? -0.674 5.001 -9.041 1.00 71.31 87 PRO A O 1
ATOM 732 N N . HIS A 1 88 ? -2.358 4.528 -10.443 1.00 82.06 88 HIS A N 1
ATOM 733 C CA . HIS A 1 88 ? -2.765 3.266 -9.846 1.00 82.06 88 HIS A CA 1
ATOM 734 C C . HIS A 1 88 ? -3.067 2.328 -11.004 1.00 82.06 88 HIS A C 1
ATOM 736 O O . HIS A 1 88 ? -3.900 2.655 -11.845 1.00 82.06 88 HIS A O 1
ATOM 742 N N . ASN A 1 89 ? -2.350 1.211 -11.077 1.00 87.38 89 ASN A N 1
ATOM 743 C CA . ASN A 1 89 ? -2.604 0.191 -12.080 1.00 87.38 89 ASN A CA 1
ATOM 744 C C . ASN A 1 89 ? -3.317 -0.979 -11.396 1.00 87.38 89 ASN A C 1
ATOM 746 O O . ASN A 1 89 ? -2.728 -1.661 -10.557 1.00 87.38 89 ASN A O 1
ATOM 750 N N . ARG A 1 90 ? -4.591 -1.175 -11.746 1.00 88.00 90 ARG A N 1
ATOM 751 C CA . ARG A 1 90 ? -5.454 -2.206 -11.156 1.00 88.00 90 ARG A CA 1
ATOM 752 C C . ARG A 1 90 ? -4.966 -3.615 -11.474 1.00 88.00 90 ARG A C 1
ATOM 754 O O . ARG A 1 90 ? -5.006 -4.477 -10.605 1.00 88.00 90 ARG A O 1
ATOM 761 N N . GLU A 1 91 ? -4.452 -3.833 -12.679 1.00 88.75 91 GLU A N 1
ATOM 762 C CA . GLU A 1 91 ? -3.976 -5.141 -13.143 1.00 88.75 91 GLU A CA 1
ATOM 763 C C . GLU A 1 91 ? -2.745 -5.612 -12.367 1.00 88.75 91 GLU A C 1
ATOM 765 O O . GLU A 1 91 ? -2.541 -6.812 -12.164 1.00 88.75 91 GLU A O 1
ATOM 770 N N . LEU A 1 92 ? -1.942 -4.661 -11.889 1.00 91.06 92 LEU A N 1
ATOM 771 C CA . LEU A 1 92 ? -0.741 -4.923 -11.104 1.00 91.06 92 LEU A CA 1
ATOM 772 C C . LEU A 1 92 ? -1.005 -4.912 -9.595 1.00 91.06 92 LEU A C 1
ATOM 774 O O . LEU A 1 92 ? -0.111 -5.267 -8.832 1.00 91.06 92 LEU A O 1
ATOM 778 N N . CYS A 1 93 ? -2.203 -4.526 -9.149 1.00 91.38 93 CYS A N 1
ATOM 779 C CA . CYS A 1 93 ? -2.519 -4.395 -7.733 1.00 91.38 93 CYS A CA 1
ATOM 780 C C . CYS A 1 93 ? -3.133 -5.657 -7.150 1.00 91.38 93 CYS A C 1
ATOM 782 O O . CYS A 1 93 ? -4.269 -6.006 -7.463 1.00 91.38 93 CYS A O 1
ATOM 784 N N . GLU A 1 94 ? -2.442 -6.268 -6.185 1.00 93.38 94 GLU A N 1
ATOM 785 C CA . GLU A 1 94 ? -2.976 -7.426 -5.459 1.00 93.38 94 GLU A CA 1
ATOM 786 C C . GLU A 1 94 ? -4.236 -7.077 -4.663 1.00 93.38 94 GLU A C 1
ATOM 788 O O . GLU A 1 94 ? -5.107 -7.917 -4.475 1.00 93.38 94 GLU A O 1
ATOM 793 N N . GLY A 1 95 ? -4.375 -5.820 -4.235 1.00 92.00 95 GLY A N 1
ATOM 794 C CA . GLY A 1 95 ? -5.602 -5.339 -3.605 1.00 92.00 95 GLY A CA 1
ATOM 795 C C . GLY A 1 95 ? -6.791 -5.329 -4.562 1.00 92.00 95 GLY A C 1
ATOM 796 O O . GLY A 1 95 ? -7.887 -5.706 -4.162 1.00 92.00 95 GLY A O 1
ATOM 797 N N . CYS A 1 96 ? -6.587 -4.921 -5.819 1.00 91.50 96 CYS A N 1
ATOM 798 C CA . CYS A 1 96 ? -7.629 -4.973 -6.847 1.00 91.50 96 CYS A CA 1
ATOM 799 C C . CYS A 1 96 ? -7.955 -6.413 -7.228 1.00 91.50 96 CYS A C 1
ATOM 801 O O . CYS A 1 96 ? -9.127 -6.764 -7.274 1.00 91.50 96 CYS A O 1
ATOM 803 N N . ARG A 1 97 ? -6.933 -7.253 -7.429 1.00 91.69 97 ARG A N 1
ATOM 804 C CA . ARG A 1 97 ? -7.112 -8.687 -7.709 1.00 91.69 97 ARG A CA 1
ATOM 805 C C . ARG A 1 97 ? -7.873 -9.406 -6.595 1.00 91.69 97 ARG A C 1
ATOM 807 O O . ARG A 1 97 ? -8.653 -10.302 -6.876 1.00 91.69 97 ARG A O 1
ATOM 814 N N . ALA A 1 98 ? -7.677 -8.989 -5.345 1.00 91.00 98 ALA A N 1
ATOM 815 C CA . ALA A 1 98 ? -8.399 -9.516 -4.191 1.00 91.00 98 ALA A CA 1
ATOM 816 C C . ALA A 1 98 ? -9.773 -8.856 -3.946 1.00 91.00 98 ALA A C 1
ATOM 818 O O . ALA A 1 98 ? -10.409 -9.169 -2.941 1.00 91.00 98 ALA A O 1
ATOM 819 N N . GLY A 1 99 ? -10.206 -7.897 -4.776 1.00 90.25 99 GLY A N 1
ATOM 820 C CA . GLY A 1 99 ? -11.462 -7.160 -4.574 1.00 90.25 99 GLY A CA 1
ATOM 821 C C . GLY A 1 99 ? -11.489 -6.282 -3.314 1.00 90.25 99 GLY A C 1
ATOM 822 O O . GLY A 1 99 ? -12.552 -5.962 -2.799 1.00 90.25 99 GLY A O 1
ATOM 823 N N . ARG A 1 100 ? -10.326 -5.907 -2.763 1.00 88.75 100 ARG A N 1
ATOM 824 C CA . ARG A 1 100 ? -10.189 -5.108 -1.523 1.00 88.75 100 ARG A CA 1
ATOM 825 C C . ARG A 1 100 ? -9.667 -3.694 -1.755 1.00 88.75 100 ARG A C 1
ATOM 827 O O . ARG A 1 100 ? -9.390 -2.962 -0.805 1.00 88.75 100 ARG A O 1
ATOM 834 N N . CYS A 1 101 ? -9.478 -3.303 -3.010 1.00 86.12 101 CYS A N 1
ATOM 835 C CA . CYS A 1 101 ? -9.127 -1.935 -3.347 1.00 86.12 101 CYS A CA 1
ATOM 836 C C . CYS A 1 101 ? -10.402 -1.124 -3.580 1.00 86.12 101 CYS A C 1
ATOM 838 O O . CYS A 1 101 ? -11.085 -1.331 -4.575 1.00 86.12 101 CYS A O 1
ATOM 840 N N . SER A 1 102 ? -10.656 -0.135 -2.723 1.00 70.19 102 SER A N 1
ATOM 841 C CA . SER A 1 102 ? -11.782 0.810 -2.830 1.00 70.19 102 SER A CA 1
ATOM 842 C C . SER A 1 102 ? -11.755 1.700 -4.084 1.00 70.19 102 SER A C 1
ATOM 844 O O . SER A 1 102 ? -12.581 2.585 -4.230 1.00 70.19 102 SER A O 1
ATOM 846 N N . PHE A 1 103 ? -10.771 1.523 -4.968 1.00 59.28 103 PHE A N 1
ATOM 847 C CA . PHE A 1 103 ? -10.649 2.239 -6.238 1.00 59.28 103 PHE A CA 1
ATOM 848 C C . PHE A 1 103 ? -10.873 1.329 -7.451 1.00 59.28 103 PHE A C 1
ATOM 850 O O . PHE A 1 103 ? -10.601 1.735 -8.579 1.00 59.28 103 PHE A O 1
ATOM 857 N N . ALA A 1 104 ? -11.347 0.099 -7.225 1.00 47.72 104 ALA A N 1
ATOM 858 C CA . ALA A 1 104 ? -11.816 -0.777 -8.287 1.00 47.72 104 ALA A CA 1
ATOM 859 C C . ALA A 1 104 ? -13.168 -0.317 -8.888 1.00 47.72 104 ALA A C 1
ATOM 861 O O . ALA A 1 104 ? -13.573 -0.827 -9.926 1.00 47.72 104 ALA A O 1
ATOM 862 N N . GLU A 1 105 ? -13.848 0.669 -8.307 1.00 33.91 105 GLU A N 1
ATOM 863 C CA . GLU A 1 105 ? -15.191 1.068 -8.766 1.00 33.91 105 GLU A CA 1
ATOM 864 C C . GLU A 1 105 ? -15.407 2.578 -8.866 1.00 33.91 105 GLU A C 1
ATOM 866 O O . GLU A 1 105 ? -16.533 3.014 -9.027 1.00 33.91 105 GLU A O 1
ATOM 871 N N . VAL A 1 106 ? -14.353 3.400 -8.844 1.00 36.38 106 VAL A N 1
ATOM 872 C CA . VAL A 1 106 ? -14.539 4.834 -9.119 1.00 36.38 106 VAL A CA 1
ATOM 873 C C . VAL A 1 106 ? -14.458 5.044 -10.631 1.00 36.38 106 VAL A C 1
ATOM 875 O O . VAL A 1 106 ? -13.394 5.369 -11.163 1.00 36.38 106 VAL A O 1
ATOM 878 N N . TRP A 1 107 ? -15.558 4.735 -11.319 1.00 32.50 107 TRP A N 1
ATOM 879 C CA . TRP A 1 107 ? -15.993 5.589 -12.419 1.00 32.50 107 TRP A CA 1
ATOM 880 C C . TRP A 1 107 ? -16.434 6.899 -11.769 1.00 32.50 107 TRP A C 1
ATOM 882 O O . TRP A 1 107 ? -17.101 6.873 -10.738 1.00 32.50 107 TRP A O 1
ATOM 892 N N . ASP A 1 108 ? -15.927 8.013 -12.284 1.00 38.75 108 ASP A N 1
ATOM 893 C CA . ASP A 1 108 ? -16.298 9.347 -11.833 1.00 38.75 108 ASP A CA 1
ATOM 894 C C . ASP A 1 108 ? -17.792 9.559 -12.114 1.00 38.75 108 ASP A C 1
ATOM 896 O O . ASP A 1 108 ? -18.147 9.946 -13.220 1.00 38.75 108 ASP A O 1
ATOM 900 N N . GLU A 1 109 ? -18.656 9.288 -11.141 1.00 35.16 109 GLU A N 1
ATOM 901 C CA . GLU A 1 109 ? -20.012 9.827 -11.109 1.00 35.16 109 GLU A CA 1
ATOM 902 C C . GLU A 1 109 ? -20.292 10.360 -9.702 1.00 35.16 109 GLU A C 1
ATOM 904 O O . GLU A 1 109 ? -19.896 9.773 -8.694 1.00 35.16 109 GLU A O 1
ATOM 909 N N . ASP A 1 110 ? -20.856 11.562 -9.713 1.00 44.78 110 ASP A N 1
ATOM 910 C CA . ASP A 1 110 ? -21.217 12.458 -8.626 1.00 44.78 110 ASP A CA 1
ATOM 911 C C . ASP A 1 110 ? -21.670 11.801 -7.319 1.00 44.78 110 ASP A C 1
ATOM 913 O O . ASP A 1 110 ? -22.487 10.893 -7.333 1.00 44.78 110 ASP A O 1
ATOM 917 N N . ASP A 1 111 ? -21.260 12.383 -6.186 1.00 34.44 111 ASP A N 1
ATOM 918 C CA . ASP A 1 111 ? -22.108 12.388 -4.991 1.00 34.44 111 ASP A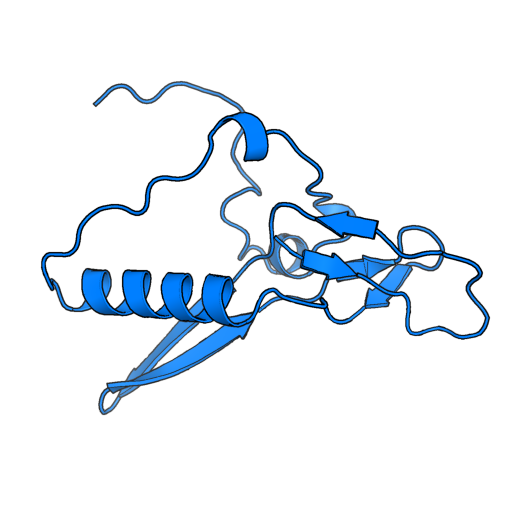 CA 1
ATOM 919 C C . ASP A 1 111 ? -21.873 13.658 -4.162 1.00 34.44 111 ASP A C 1
ATOM 921 O O . ASP A 1 111 ? -20.948 13.796 -3.355 1.00 34.44 111 ASP A O 1
ATOM 925 N N . ASN A 1 112 ? -22.760 14.606 -4.450 1.00 30.67 112 ASN A N 1
ATOM 926 C CA . ASN A 1 112 ? -23.215 15.703 -3.615 1.00 30.67 112 ASN A CA 1
ATOM 927 C C . ASN A 1 112 ? -23.804 15.163 -2.299 1.00 30.67 112 ASN A C 1
ATOM 929 O O . ASN A 1 112 ? -24.836 14.494 -2.341 1.00 30.67 112 ASN A O 1
ATOM 933 N N . TRP A 1 113 ? -23.193 15.496 -1.157 1.00 34.19 113 TRP A N 1
ATOM 934 C CA . TRP A 1 113 ? -23.864 15.632 0.145 1.00 34.19 113 TRP A CA 1
ATOM 935 C C . TRP A 1 113 ? -23.016 16.453 1.120 1.00 34.19 113 TRP A C 1
ATOM 937 O O . TRP A 1 113 ? -21.807 16.148 1.262 1.00 34.19 113 TRP A O 1
#

pLDDT: mean 81.11, std 16.37, 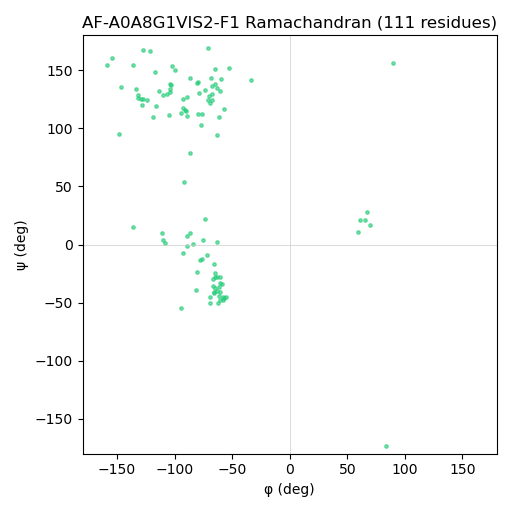range [30.67, 94.31]